Protein AF-A0A2V7M2F8-F1 (afdb_monomer_lite)

Foldseek 3Di:
DDDDDDDLKDADPCLVCVQQDPPDPFLSPDPVVVVVCCVVPPPRRINCRNVQVVVFVVVLQVVCVVVVHDSVVSLLVDAWDQTPSGIWGDDNPDPDIDDDDFDWDDDPNGTDTDD

Sequence (115 aa):
MLEHRETEASLSQHPELFEGAWYTDSDLRDFGFKTRFERKYPGMQFATHMMPYAYDDFNLIVQAFERGQNPAVYLRNLTRYEGTAGPITRAPGSGNFQSAPAVWTIRNGKPALYN

Radius of gyration: 16.2 Å; chains: 1; bounding box: 36×35×41 Å

pLDDT: mean 76.07, std 15.16, range [28.47, 97.25]

Structure (mmCIF, N/CA/C/O backbone):
data_AF-A0A2V7M2F8-F1
#
_entry.id   AF-A0A2V7M2F8-F1
#
loop_
_atom_site.group_PDB
_atom_site.id
_atom_site.type_symbol
_atom_site.label_atom_id
_atom_site.label_alt_id
_atom_site.label_comp_id
_atom_site.label_asym_id
_atom_site.label_entity_id
_atom_site.label_seq_id
_atom_site.pdbx_PDB_ins_code
_atom_site.Cartn_x
_atom_site.Cartn_y
_atom_site.Cartn_z
_atom_site.occupancy
_atom_site.B_iso_or_equiv
_atom_site.auth_seq_id
_atom_site.auth_comp_id
_atom_site.auth_asym_id
_atom_site.auth_atom_id
_atom_site.pdbx_PDB_model_num
ATOM 1 N N . MET A 1 1 ? -2.915 19.527 -24.548 1.00 30.92 1 MET A N 1
ATOM 2 C CA . MET A 1 1 ? -3.558 19.480 -23.222 1.00 30.92 1 MET A CA 1
ATOM 3 C C . MET A 1 1 ? -4.072 18.058 -23.066 1.00 30.92 1 MET A C 1
ATOM 5 O O . MET A 1 1 ? -5.010 17.700 -23.761 1.00 30.92 1 MET A O 1
ATOM 9 N N . LEU A 1 2 ? -3.353 17.209 -22.332 1.00 29.86 2 LEU A N 1
ATOM 10 C CA . LEU A 1 2 ? -3.798 15.844 -22.041 1.00 29.86 2 LEU A CA 1
ATOM 11 C C . LEU A 1 2 ? -4.532 15.914 -20.703 1.00 29.86 2 LEU A C 1
ATOM 13 O O . LEU A 1 2 ? -3.902 16.086 -19.666 1.00 29.86 2 LEU A O 1
ATOM 17 N N . GLU A 1 3 ? -5.862 15.877 -20.747 1.00 28.47 3 GLU A N 1
ATOM 18 C CA . GLU A 1 3 ? -6.663 15.544 -19.571 1.00 28.47 3 GLU A CA 1
ATOM 19 C C . GLU A 1 3 ? -6.399 14.072 -19.253 1.00 28.47 3 GLU A C 1
ATOM 21 O O . GLU A 1 3 ? -6.657 13.193 -20.083 1.00 28.47 3 GLU A O 1
ATOM 26 N N . HIS A 1 4 ? -5.857 13.789 -18.073 1.00 46.47 4 HIS A N 1
ATOM 27 C CA . HIS A 1 4 ? -5.708 12.421 -17.603 1.00 46.47 4 HIS A CA 1
ATOM 28 C C . HIS A 1 4 ? -6.665 12.161 -16.452 1.00 46.47 4 HIS A C 1
ATOM 30 O O . HIS A 1 4 ? -6.691 12.871 -15.453 1.00 46.47 4 HIS A O 1
ATOM 36 N N . ARG A 1 5 ? -7.507 11.148 -16.670 1.00 40.84 5 ARG A N 1
ATOM 37 C CA . ARG A 1 5 ? -8.389 10.574 -15.667 1.00 40.84 5 ARG A CA 1
ATOM 38 C C . ARG A 1 5 ? -7.599 9.471 -14.983 1.00 40.84 5 ARG A C 1
ATOM 40 O O . ARG A 1 5 ? -7.242 8.491 -15.630 1.00 40.84 5 ARG A O 1
ATOM 47 N N . GLU A 1 6 ? -7.300 9.660 -13.709 1.00 47.41 6 GLU A N 1
ATOM 48 C CA . GLU A 1 6 ? -6.720 8.618 -12.870 1.00 47.41 6 GLU A CA 1
ATOM 49 C C . GLU A 1 6 ? -7.768 7.517 -12.671 1.00 47.41 6 GLU A C 1
ATOM 51 O O . GLU A 1 6 ? -8.903 7.784 -12.275 1.00 47.41 6 GLU A O 1
ATOM 56 N N . THR A 1 7 ? -7.415 6.275 -12.998 1.00 46.22 7 THR A N 1
ATOM 57 C CA . THR A 1 7 ? -8.249 5.109 -12.694 1.00 46.22 7 THR A CA 1
ATOM 58 C C . THR A 1 7 ? -7.398 4.082 -11.967 1.00 46.22 7 THR A C 1
ATOM 60 O O . THR A 1 7 ? -6.432 3.570 -12.532 1.00 46.22 7 THR A O 1
ATOM 63 N N . GLU A 1 8 ? -7.783 3.780 -10.728 1.00 53.94 8 GLU A N 1
ATOM 64 C CA . GLU A 1 8 ? -7.071 2.913 -9.774 1.00 53.94 8 GLU A CA 1
ATOM 65 C C . GLU A 1 8 ? -6.834 1.481 -10.292 1.00 53.94 8 GLU A C 1
ATOM 67 O O . GLU A 1 8 ? -5.900 0.808 -9.862 1.00 53.94 8 GLU A O 1
ATOM 72 N N . ALA A 1 9 ? -7.634 1.029 -11.264 1.00 59.62 9 ALA A N 1
ATOM 73 C CA . ALA A 1 9 ? -7.434 -0.218 -11.995 1.00 59.62 9 ALA A CA 1
ATOM 74 C C . ALA A 1 9 ? -7.304 0.073 -13.497 1.00 59.62 9 ALA A C 1
ATOM 76 O O . ALA A 1 9 ? -8.307 0.237 -14.194 1.00 59.62 9 ALA A O 1
ATOM 77 N N . SER A 1 10 ? -6.068 0.139 -13.998 1.00 63.19 10 SER A N 1
ATOM 78 C CA . SER A 1 10 ? -5.787 0.362 -15.419 1.00 63.19 10 SER A CA 1
ATOM 79 C C . SER A 1 10 ? -5.190 -0.880 -16.086 1.00 63.19 10 SER A C 1
ATOM 81 O O . SER A 1 10 ? -4.305 -1.556 -15.554 1.00 63.19 10 SER A O 1
ATOM 83 N N . LEU A 1 11 ? -5.707 -1.180 -17.277 1.00 66.25 11 LEU A N 1
ATOM 84 C CA . LEU A 1 11 ? -5.193 -2.201 -18.183 1.00 66.25 11 LEU A CA 1
ATOM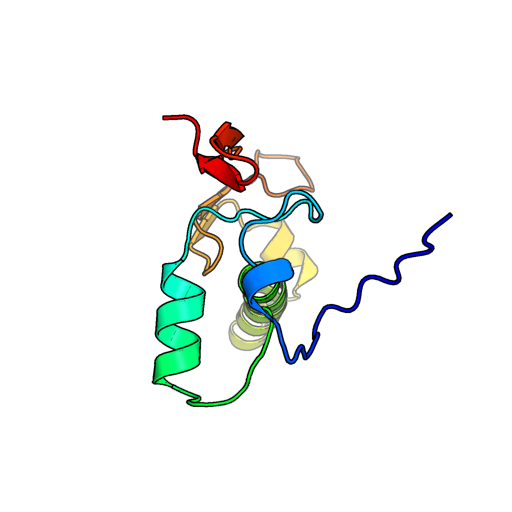 85 C C . LEU A 1 11 ? -4.437 -1.505 -19.312 1.00 66.25 11 LEU A C 1
ATOM 87 O O . LEU A 1 11 ? -4.921 -0.513 -19.859 1.00 66.25 11 LEU A O 1
ATOM 91 N N . SER A 1 12 ? -3.277 -2.034 -19.689 1.00 66.56 12 SER A N 1
ATOM 92 C CA . SER A 1 12 ? -2.491 -1.496 -20.798 1.00 66.56 12 SER A CA 1
ATOM 93 C C . SER A 1 12 ? -1.848 -2.624 -21.591 1.00 66.56 12 SER A C 1
ATOM 95 O O . SER A 1 12 ? -1.350 -3.583 -21.016 1.00 66.56 12 SER A O 1
ATOM 97 N N . GLN A 1 13 ? -1.793 -2.486 -22.918 1.00 73.75 13 GLN A N 1
ATOM 98 C CA . GLN A 1 13 ? -0.949 -3.353 -23.755 1.00 73.75 13 GLN A CA 1
ATOM 99 C C . GLN A 1 13 ? 0.549 -3.069 -23.551 1.00 73.75 13 GLN A C 1
ATOM 101 O O . GLN A 1 13 ? 1.383 -3.912 -23.865 1.00 73.75 13 GLN A O 1
ATOM 106 N N . HIS A 1 14 ? 0.859 -1.894 -22.998 1.00 74.12 14 HIS A N 1
ATOM 107 C CA . HIS A 1 14 ? 2.193 -1.396 -22.690 1.00 74.12 14 HIS A CA 1
ATOM 108 C C . HIS A 1 14 ? 2.273 -0.968 -21.214 1.00 74.12 14 HIS A C 1
ATOM 110 O O . HIS A 1 14 ? 2.363 0.232 -20.923 1.00 74.12 14 HIS A O 1
ATOM 116 N N . PRO A 1 15 ? 2.129 -1.893 -20.244 1.00 70.75 15 PRO A N 1
ATOM 117 C CA . PRO A 1 15 ? 2.174 -1.544 -18.823 1.00 70.75 15 PRO A CA 1
ATOM 118 C C . PRO A 1 15 ? 3.521 -0.912 -18.434 1.00 70.75 15 PRO A C 1
ATOM 120 O O . PRO A 1 15 ? 3.567 -0.049 -17.564 1.00 70.75 15 PRO A O 1
ATOM 123 N N . GLU A 1 16 ? 4.610 -1.244 -19.130 1.00 71.56 16 GLU A N 1
ATOM 124 C CA . GLU A 1 16 ? 5.950 -0.678 -18.940 1.00 71.56 16 GLU A CA 1
ATOM 125 C C . GLU A 1 16 ? 6.053 0.840 -19.139 1.00 71.56 16 GLU A C 1
ATOM 127 O O . GLU A 1 16 ? 7.035 1.432 -18.703 1.00 71.56 16 GLU A O 1
ATOM 132 N N . LEU A 1 17 ? 5.079 1.473 -19.802 1.00 68.81 17 LEU A N 1
ATOM 133 C CA . LEU A 1 17 ? 5.035 2.932 -19.952 1.00 68.81 17 LEU A CA 1
ATOM 134 C C . LEU A 1 17 ? 4.520 3.640 -18.696 1.00 68.81 17 LEU A C 1
ATOM 136 O O . LEU A 1 17 ? 4.806 4.818 -18.497 1.00 68.81 17 LEU A O 1
ATOM 140 N N . PHE A 1 18 ? 3.751 2.928 -17.876 1.00 65.81 18 PHE A N 1
ATOM 141 C CA . PHE A 1 18 ? 3.171 3.428 -16.631 1.00 65.81 18 PHE A CA 1
ATOM 142 C C . PHE A 1 18 ? 4.015 2.999 -15.429 1.00 65.81 18 PHE A C 1
ATOM 144 O O . PHE A 1 18 ? 4.179 3.748 -14.470 1.00 65.81 18 PHE A O 1
ATOM 151 N N . GLU A 1 19 ? 4.612 1.810 -15.507 1.00 66.25 19 GLU A N 1
ATOM 152 C CA . GLU A 1 19 ? 5.543 1.315 -14.502 1.00 66.25 19 GLU A CA 1
ATOM 153 C C . GLU A 1 19 ? 6.870 2.076 -14.564 1.00 66.25 19 GLU A C 1
ATOM 155 O O . GLU A 1 19 ? 7.617 1.982 -15.538 1.00 66.25 19 GLU A O 1
ATOM 160 N N . GLY A 1 20 ? 7.203 2.804 -13.496 1.00 57.72 20 GLY A N 1
ATOM 161 C CA . GLY A 1 20 ? 8.457 3.545 -13.449 1.00 57.72 20 GLY A CA 1
ATOM 162 C C .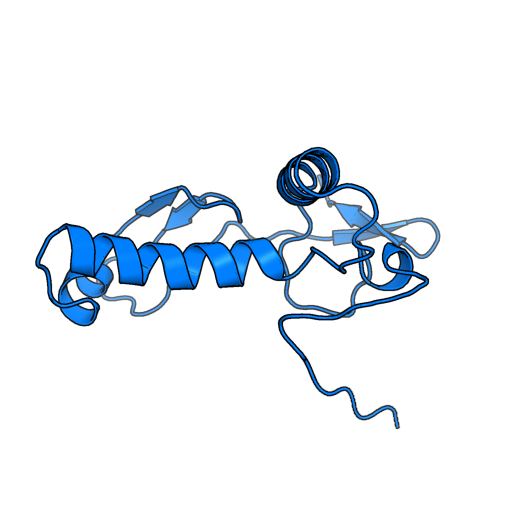 GLY A 1 20 ? 8.467 4.750 -14.387 1.00 57.72 20 GLY A C 1
ATOM 163 O O . GLY A 1 20 ? 9.499 5.037 -14.979 1.00 57.72 20 GLY A O 1
ATOM 164 N N . ALA A 1 21 ? 7.347 5.452 -14.555 1.00 55.53 21 ALA A N 1
ATOM 165 C CA . ALA A 1 21 ? 7.309 6.762 -15.198 1.00 55.53 21 ALA A CA 1
ATOM 166 C C . ALA A 1 21 ? 6.854 7.831 -14.191 1.00 55.53 21 ALA A C 1
ATOM 168 O O . ALA A 1 21 ? 6.125 7.537 -13.251 1.00 55.53 21 ALA A O 1
ATOM 169 N N . TRP A 1 22 ? 7.282 9.081 -14.386 1.00 52.78 22 TRP A N 1
ATOM 170 C CA . TRP A 1 22 ? 7.063 10.221 -13.470 1.00 52.78 22 TRP A CA 1
ATOM 171 C C . TRP A 1 22 ? 5.596 10.664 -13.315 1.00 52.78 22 TRP A C 1
ATOM 173 O O . TRP A 1 22 ? 5.326 11.689 -12.701 1.00 52.78 22 TRP A O 1
ATOM 183 N N . TYR A 1 23 ? 4.653 9.939 -13.911 1.00 51.50 23 TYR A N 1
ATOM 184 C CA . TYR A 1 23 ? 3.273 10.382 -14.089 1.00 51.50 23 TYR A CA 1
ATOM 185 C C . TYR A 1 23 ? 2.378 10.162 -12.864 1.00 51.50 23 TYR A C 1
ATOM 187 O O . TYR A 1 23 ? 1.200 10.493 -12.938 1.00 51.50 23 TYR A O 1
ATOM 195 N N . THR A 1 24 ? 2.902 9.623 -11.758 1.00 53.34 24 THR A N 1
ATOM 196 C CA . THR A 1 24 ? 2.100 9.311 -10.564 1.00 53.34 24 THR A CA 1
ATOM 197 C C . THR A 1 24 ? 2.857 9.630 -9.281 1.00 53.34 24 THR A C 1
ATOM 199 O O . THR A 1 24 ? 4.043 9.306 -9.192 1.00 53.34 24 THR A O 1
ATOM 202 N N . ASP A 1 25 ? 2.158 10.143 -8.269 1.00 55.03 25 ASP A N 1
ATOM 203 C CA . ASP A 1 25 ? 2.649 10.351 -6.893 1.00 55.03 25 ASP A CA 1
ATOM 204 C C . ASP A 1 25 ? 2.824 9.027 -6.104 1.00 55.03 25 ASP A C 1
ATOM 206 O O . ASP A 1 25 ? 2.612 8.964 -4.893 1.00 55.03 25 ASP A O 1
ATOM 210 N N . SER A 1 26 ? 3.196 7.940 -6.787 1.00 58.84 26 SER A N 1
ATOM 211 C CA . SER A 1 26 ? 3.313 6.598 -6.214 1.00 58.84 26 SER A CA 1
ATOM 212 C C . SER A 1 26 ? 4.750 6.242 -5.835 1.00 58.84 26 SER A C 1
ATOM 214 O O . SER A 1 26 ? 5.720 6.627 -6.492 1.00 58.84 26 SER A O 1
ATOM 216 N N . ASP A 1 27 ? 4.901 5.485 -4.752 1.00 56.38 27 ASP A N 1
ATOM 217 C CA . ASP A 1 27 ? 6.163 4.911 -4.306 1.00 56.38 27 ASP A CA 1
ATOM 218 C C . ASP A 1 27 ? 6.512 3.717 -5.193 1.00 56.38 27 ASP A C 1
ATOM 220 O O . ASP A 1 27 ? 6.104 2.576 -4.984 1.00 56.38 27 ASP A O 1
ATOM 224 N N . LEU A 1 28 ? 7.312 4.013 -6.212 1.00 57.25 28 LEU A N 1
ATOM 225 C CA . LEU A 1 28 ? 7.848 3.044 -7.157 1.00 57.25 28 LEU A CA 1
ATOM 226 C C . LEU A 1 28 ? 9.004 2.201 -6.561 1.00 57.25 28 LEU A C 1
ATOM 228 O O . LEU A 1 28 ? 9.688 1.504 -7.313 1.00 57.25 28 LEU A O 1
ATOM 232 N N . ARG A 1 29 ? 9.289 2.266 -5.243 1.00 58.66 29 ARG A N 1
ATOM 233 C CA . ARG A 1 29 ? 10.412 1.527 -4.620 1.00 58.66 29 ARG A CA 1
ATOM 234 C C . ARG A 1 29 ? 10.203 0.017 -4.564 1.00 58.66 29 ARG A C 1
ATOM 236 O O . ARG A 1 29 ? 11.195 -0.702 -4.692 1.00 58.66 29 ARG A O 1
ATOM 243 N N . ASP A 1 30 ? 8.979 -0.482 -4.359 1.00 63.62 30 ASP A N 1
ATOM 244 C CA . ASP A 1 30 ? 8.742 -1.928 -4.190 1.00 63.62 30 ASP A CA 1
ATOM 245 C C . ASP A 1 30 ? 8.261 -2.623 -5.475 1.00 63.62 30 ASP A C 1
ATOM 247 O O . ASP A 1 30 ? 7.081 -2.924 -5.666 1.00 63.62 30 ASP A O 1
ATOM 251 N N . PHE A 1 31 ? 9.215 -3.010 -6.328 1.00 65.81 31 PHE A N 1
ATOM 252 C CA . PHE A 1 31 ? 8.964 -3.938 -7.445 1.00 65.81 31 PHE A CA 1
ATOM 253 C C . PHE A 1 31 ? 8.503 -5.339 -6.990 1.00 65.81 31 PHE A C 1
ATOM 255 O O . PHE A 1 31 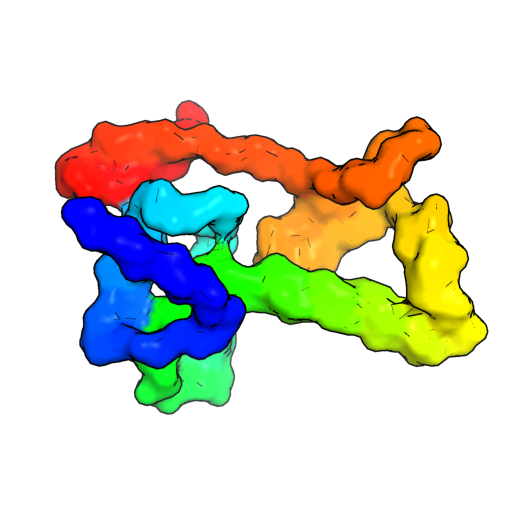? 8.072 -6.168 -7.805 1.00 65.81 31 PHE A O 1
ATOM 262 N N . GLY A 1 32 ? 8.595 -5.644 -5.693 1.00 76.50 32 GLY A N 1
ATOM 263 C CA . GLY A 1 32 ? 8.175 -6.905 -5.109 1.00 76.50 32 GLY A CA 1
ATOM 264 C C . GLY A 1 32 ? 6.680 -7.156 -5.265 1.00 76.50 32 GLY A C 1
ATOM 265 O O . GLY A 1 32 ? 6.303 -8.299 -5.535 1.00 76.50 32 GLY A O 1
ATOM 266 N N . PHE A 1 33 ? 5.824 -6.132 -5.158 1.00 80.31 33 PHE A N 1
ATOM 267 C CA . PHE A 1 33 ? 4.386 -6.316 -5.376 1.00 80.31 33 PHE A CA 1
ATOM 268 C C . PHE A 1 33 ? 4.089 -6.808 -6.789 1.00 80.31 33 PHE A C 1
ATOM 270 O O . PHE A 1 33 ? 3.469 -7.863 -6.937 1.00 80.31 33 PHE A O 1
ATOM 277 N N . LYS A 1 34 ? 4.593 -6.102 -7.809 1.00 82.00 34 LYS A N 1
ATOM 278 C CA . LYS A 1 34 ? 4.426 -6.478 -9.218 1.00 82.00 34 LYS A CA 1
ATOM 279 C C . LYS A 1 34 ? 4.860 -7.921 -9.458 1.00 82.00 34 LYS A C 1
ATOM 281 O O . LYS A 1 34 ? 4.092 -8.728 -9.971 1.00 82.00 34 LYS A O 1
ATOM 286 N N . THR A 1 35 ? 6.048 -8.275 -8.969 1.00 85.31 35 THR A N 1
ATOM 287 C CA . THR A 1 35 ? 6.601 -9.631 -9.103 1.00 85.31 35 THR A CA 1
ATOM 288 C C . THR A 1 35 ? 5.686 -10.689 -8.473 1.00 85.31 35 THR A C 1
ATOM 290 O O . THR A 1 35 ? 5.431 -11.742 -9.062 1.00 85.31 35 THR A O 1
ATOM 293 N N . ARG A 1 36 ? 5.162 -10.435 -7.264 1.00 87.62 36 ARG A N 1
ATOM 294 C CA . ARG A 1 36 ? 4.225 -11.352 -6.590 1.00 87.62 36 ARG A CA 1
ATOM 295 C C . ARG A 1 36 ? 2.891 -11.444 -7.335 1.00 87.62 36 ARG A C 1
ATOM 297 O O . ARG A 1 36 ? 2.349 -12.546 -7.433 1.00 87.62 36 ARG A O 1
ATOM 304 N N . PHE A 1 37 ? 2.386 -10.319 -7.842 1.00 87.06 37 PHE A N 1
ATOM 305 C CA . PHE A 1 37 ? 1.132 -10.221 -8.583 1.00 87.06 37 PHE A CA 1
ATOM 306 C C . PHE A 1 37 ? 1.198 -11.006 -9.895 1.00 87.06 37 PHE A C 1
ATOM 308 O O . PHE A 1 37 ? 0.389 -11.906 -10.096 1.00 87.06 37 PHE A O 1
ATOM 315 N N . GLU A 1 38 ? 2.204 -10.752 -10.733 1.00 88.25 38 GLU A N 1
ATOM 316 C CA . GLU A 1 38 ? 2.380 -11.422 -12.029 1.00 88.25 38 GLU A CA 1
ATOM 317 C C . GLU A 1 38 ? 2.612 -12.928 -11.874 1.00 88.25 38 GLU A C 1
ATOM 319 O O . GLU A 1 38 ? 2.119 -13.722 -12.673 1.00 88.25 38 GLU A O 1
ATOM 324 N N . ARG A 1 39 ? 3.303 -13.349 -10.807 1.00 90.06 39 ARG A N 1
ATOM 325 C CA . ARG A 1 39 ? 3.465 -14.774 -10.491 1.00 90.06 39 ARG A CA 1
ATOM 326 C C . ARG A 1 39 ? 2.141 -15.441 -10.115 1.00 90.06 39 ARG A C 1
ATOM 328 O O . ARG A 1 39 ? 1.932 -16.601 -10.453 1.00 90.06 39 ARG A O 1
ATOM 335 N N . LYS A 1 40 ? 1.280 -14.748 -9.365 1.00 91.69 40 LYS A N 1
ATOM 336 C CA . LYS A 1 40 ? -0.011 -15.292 -8.917 1.00 91.69 40 LYS A CA 1
ATOM 337 C C . LYS A 1 40 ? -1.066 -15.247 -10.026 1.00 91.69 40 LYS A C 1
ATOM 339 O O . LYS A 1 40 ? -1.893 -16.151 -10.102 1.00 91.69 40 LYS A O 1
ATOM 344 N N . TYR A 1 41 ? -1.021 -14.221 -10.871 1.00 90.19 41 TYR A N 1
ATOM 345 C CA . TYR A 1 41 ? -1.985 -13.960 -11.936 1.00 90.19 41 TYR A CA 1
ATOM 346 C C . TYR A 1 41 ? -1.256 -13.704 -13.268 1.00 90.19 41 TYR A C 1
ATOM 348 O O . TYR A 1 41 ? -1.138 -12.557 -13.715 1.00 90.19 41 TYR A O 1
ATOM 356 N N . PRO A 1 42 ? -0.725 -14.761 -13.905 1.00 91.31 42 PRO A N 1
ATOM 357 C CA . PRO A 1 42 ? 0.074 -14.617 -15.115 1.00 91.31 42 PRO A CA 1
ATOM 358 C C . PRO A 1 42 ? -0.754 -14.063 -16.282 1.00 91.31 42 PRO A C 1
ATOM 360 O O . PRO A 1 42 ? -1.889 -14.477 -16.508 1.00 91.31 42 PRO A O 1
ATOM 363 N N . GLY A 1 43 ? -0.160 -13.145 -17.052 1.00 88.56 43 GLY A N 1
ATOM 364 C CA . GLY A 1 43 ? -0.736 -12.628 -18.301 1.00 88.56 43 GLY A CA 1
ATOM 365 C C . GLY A 1 43 ? -1.757 -11.497 -18.150 1.00 88.56 43 GLY A C 1
ATOM 366 O O . GLY A 1 43 ? -2.392 -11.138 -19.135 1.00 88.56 43 GLY A O 1
ATOM 367 N N . MET A 1 44 ? -1.922 -10.920 -16.956 1.00 84.19 44 MET A N 1
ATOM 368 C CA . MET A 1 44 ? -3.003 -9.959 -16.704 1.00 84.19 44 MET A CA 1
ATOM 369 C C . MET A 1 44 ? -2.757 -8.511 -17.148 1.00 84.19 44 MET A C 1
ATOM 371 O O . MET A 1 44 ? -3.706 -7.739 -17.168 1.00 84.19 44 MET A O 1
ATOM 375 N N . GLN A 1 45 ? -1.534 -8.145 -17.552 1.00 83.44 45 GLN A N 1
ATOM 376 C CA . GLN A 1 45 ? -1.221 -6.848 -18.190 1.00 83.44 45 GLN A CA 1
ATOM 377 C C . GLN A 1 45 ? -1.682 -5.592 -17.408 1.00 83.44 45 GLN A C 1
ATOM 379 O O . GLN A 1 45 ? -1.917 -4.531 -17.989 1.00 83.44 45 GLN A O 1
ATOM 384 N N . PHE A 1 46 ? -1.810 -5.690 -16.082 1.00 82.12 46 PHE A N 1
ATOM 385 C CA . PHE A 1 46 ? -2.133 -4.539 -15.239 1.00 82.12 46 PHE A CA 1
ATOM 386 C C . PHE A 1 46 ? -0.922 -3.620 -15.081 1.00 82.12 46 PHE A C 1
ATOM 388 O O . PHE A 1 46 ? 0.212 -4.091 -14.960 1.00 82.12 46 PHE A O 1
ATOM 395 N N . ALA A 1 47 ? -1.181 -2.314 -15.007 1.00 78.19 47 ALA A N 1
ATOM 396 C CA . ALA A 1 47 ? -0.241 -1.392 -14.385 1.00 78.19 47 ALA A CA 1
ATOM 397 C C . ALA A 1 47 ? -0.398 -1.504 -12.856 1.00 78.19 47 ALA A C 1
ATOM 399 O O . ALA A 1 47 ? -1.487 -1.333 -12.313 1.00 78.19 47 ALA A O 1
ATOM 400 N N . THR A 1 48 ? 0.685 -1.850 -12.169 1.00 78.31 48 THR A N 1
ATOM 401 C CA . THR A 1 48 ? 0.717 -2.223 -10.753 1.00 78.31 48 THR A CA 1
ATOM 402 C C . THR A 1 48 ? 1.187 -1.121 -9.809 1.00 78.31 48 THR A C 1
ATOM 404 O O . THR A 1 48 ? 1.034 -1.281 -8.605 1.00 78.31 48 THR A O 1
ATOM 407 N N . HIS A 1 49 ? 1.735 -0.017 -10.310 1.00 73.75 49 HIS A N 1
ATOM 408 C CA . HIS A 1 49 ? 2.354 1.039 -9.494 1.00 73.75 49 HIS A CA 1
ATOM 409 C C . HIS A 1 49 ? 1.446 1.659 -8.404 1.00 73.75 49 HIS A C 1
ATOM 411 O O . HIS A 1 49 ? 1.938 1.951 -7.319 1.00 73.75 49 HIS A O 1
ATOM 417 N N . MET A 1 50 ? 0.127 1.795 -8.622 1.00 76.81 50 MET A N 1
ATOM 418 C CA . MET A 1 50 ? -0.817 2.286 -7.588 1.00 76.81 50 MET A CA 1
ATOM 419 C C . MET A 1 50 ? -1.421 1.180 -6.712 1.00 76.81 50 MET A C 1
ATOM 421 O O . MET A 1 50 ? -1.968 1.449 -5.643 1.00 76.81 50 MET A O 1
ATOM 425 N N . MET A 1 51 ? -1.355 -0.076 -7.158 1.00 82.62 51 MET A N 1
ATOM 426 C CA . MET A 1 51 ? -2.090 -1.178 -6.533 1.00 82.62 51 MET A CA 1
ATOM 427 C C . MET A 1 51 ? -1.690 -1.459 -5.073 1.00 82.62 51 MET A C 1
ATOM 429 O O . MET A 1 51 ? -2.593 -1.774 -4.297 1.00 82.62 51 MET A O 1
ATOM 433 N N . PRO A 1 52 ? -0.411 -1.344 -4.652 1.00 82.31 52 PRO A N 1
ATOM 434 C CA . PRO A 1 52 ? -0.035 -1.491 -3.247 1.00 82.31 52 PRO A CA 1
ATOM 435 C C . PRO A 1 52 ? -0.799 -0.555 -2.306 1.00 82.31 52 PRO A C 1
ATOM 437 O O . PRO A 1 52 ? -1.244 -1.004 -1.254 1.00 82.31 52 PRO A O 1
ATOM 440 N N . TYR A 1 53 ? -1.004 0.704 -2.705 1.00 79.56 53 TYR A N 1
ATOM 441 C CA . TYR A 1 53 ? -1.733 1.697 -1.910 1.00 79.56 53 TYR A CA 1
ATOM 442 C C . TYR A 1 53 ? -3.197 1.322 -1.737 1.00 79.56 53 TYR A C 1
ATOM 444 O O . TYR A 1 53 ? -3.672 1.195 -0.614 1.00 79.56 53 TYR A O 1
ATOM 452 N N . ALA A 1 54 ? -3.884 1.051 -2.848 1.00 83.19 54 ALA A N 1
ATOM 453 C CA . ALA A 1 54 ? -5.288 0.654 -2.817 1.00 83.19 54 ALA A CA 1
ATOM 454 C C . ALA A 1 54 ? -5.495 -0.646 -2.020 1.00 83.19 54 ALA A C 1
ATOM 456 O O . ALA A 1 54 ? -6.462 -0.781 -1.267 1.00 83.19 54 ALA A O 1
ATOM 457 N N . TYR A 1 55 ? -4.569 -1.603 -2.159 1.00 86.12 55 TYR A N 1
ATOM 458 C CA . TYR A 1 55 ? -4.596 -2.844 -1.391 1.00 86.12 55 TYR A CA 1
ATOM 459 C C . TYR A 1 55 ? -4.475 -2.571 0.110 1.00 86.12 55 TYR A C 1
ATOM 461 O O . TYR A 1 55 ? -5.246 -3.116 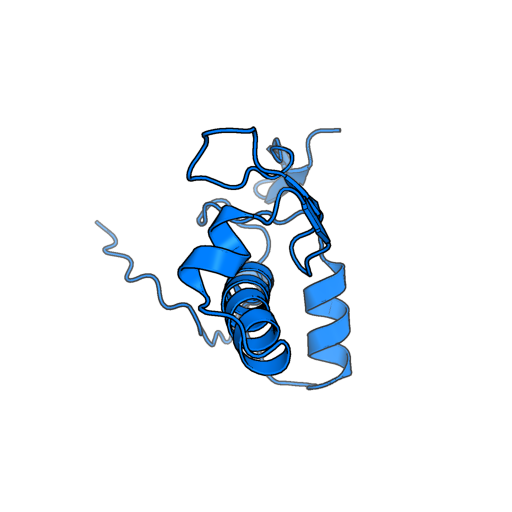0.898 1.00 86.12 55 TYR A O 1
ATOM 469 N N . ASP A 1 56 ? -3.530 -1.724 0.507 1.00 87.56 56 ASP A N 1
ATOM 470 C CA . ASP A 1 56 ? -3.280 -1.392 1.904 1.00 87.56 56 ASP A CA 1
ATOM 471 C C . ASP A 1 56 ? -4.417 -0.586 2.541 1.00 87.56 56 ASP A C 1
ATOM 473 O O . ASP A 1 56 ? -4.846 -0.925 3.646 1.00 87.56 56 ASP A O 1
ATOM 477 N N . ASP A 1 57 ? -4.964 0.407 1.835 1.00 88.25 57 ASP A N 1
ATOM 478 C CA . ASP A 1 57 ? -6.103 1.205 2.298 1.00 88.25 57 ASP A CA 1
ATOM 479 C C . ASP A 1 57 ? -7.323 0.322 2.575 1.00 88.25 57 ASP A C 1
ATOM 481 O O . ASP A 1 57 ? -7.946 0.401 3.641 1.00 88.25 57 ASP A O 1
ATOM 485 N N . PHE A 1 58 ? -7.639 -0.583 1.645 1.00 91.44 58 PHE A N 1
ATOM 486 C CA . PHE A 1 58 ? -8.748 -1.510 1.828 1.00 91.44 58 PHE A CA 1
ATOM 487 C C . PHE A 1 58 ? -8.468 -2.508 2.957 1.00 91.44 58 PHE A C 1
ATOM 489 O O . PHE A 1 58 ? -9.328 -2.746 3.809 1.00 91.44 58 PHE A O 1
ATOM 496 N N . ASN A 1 59 ? -7.255 -3.059 3.010 1.00 93.12 59 ASN A N 1
ATOM 497 C CA . ASN A 1 59 ? -6.864 -4.033 4.024 1.00 93.12 59 ASN A CA 1
ATOM 498 C C . ASN A 1 59 ? -6.915 -3.444 5.444 1.00 93.12 59 ASN A C 1
ATOM 500 O O . ASN A 1 59 ? -7.338 -4.125 6.376 1.00 93.12 59 ASN A O 1
ATOM 504 N N . LEU A 1 60 ? -6.554 -2.173 5.624 1.00 91.88 60 LEU A N 1
ATOM 505 C CA . LEU A 1 60 ? -6.681 -1.470 6.902 1.00 91.88 60 LEU A CA 1
ATOM 506 C C . LEU A 1 60 ? -8.136 -1.386 7.386 1.00 91.88 60 LEU A C 1
ATOM 508 O O . LEU A 1 60 ? -8.415 -1.586 8.571 1.00 91.88 60 LEU A O 1
ATOM 512 N N . ILE A 1 61 ? -9.070 -1.115 6.474 1.00 93.94 61 ILE A N 1
ATOM 513 C CA . ILE A 1 61 ? -10.503 -1.067 6.784 1.00 93.94 61 ILE A CA 1
ATOM 514 C C . ILE A 1 61 ? -11.024 -2.471 7.118 1.00 93.94 61 ILE A C 1
ATOM 516 O O . ILE A 1 61 ? -11.732 -2.641 8.114 1.00 93.94 61 ILE A O 1
ATOM 520 N N . VAL A 1 62 ? -10.643 -3.484 6.333 1.00 95.81 62 VAL A N 1
ATOM 521 C CA . VAL A 1 62 ? -11.011 -4.888 6.576 1.00 95.81 62 VAL A CA 1
ATOM 522 C C . VAL A 1 62 ? -10.514 -5.352 7.943 1.00 95.81 62 VAL A C 1
ATOM 524 O O . VAL A 1 62 ? -11.306 -5.870 8.727 1.00 95.81 62 VAL A O 1
ATOM 527 N N . GLN A 1 63 ? -9.253 -5.084 8.289 1.00 95.12 63 GLN A N 1
ATOM 528 C CA . GLN A 1 63 ? -8.694 -5.446 9.593 1.00 95.12 63 GLN A CA 1
ATOM 529 C C . GLN A 1 63 ? -9.466 -4.824 10.760 1.00 95.12 63 GLN A C 1
ATOM 531 O O . GLN A 1 63 ? -9.608 -5.460 11.805 1.00 95.12 63 GLN A O 1
ATOM 536 N N . ALA A 1 64 ? -9.972 -3.596 10.612 1.00 95.38 64 ALA A N 1
ATOM 537 C CA . ALA A 1 64 ? -10.811 -2.990 11.639 1.00 95.38 64 ALA A CA 1
ATOM 538 C C . ALA A 1 64 ? -12.110 -3.782 11.840 1.00 95.38 64 ALA A C 1
ATOM 540 O O . ALA A 1 64 ? -12.465 -4.104 12.976 1.00 95.38 64 ALA A O 1
ATOM 541 N N . PHE A 1 65 ? -12.783 -4.142 10.743 1.00 96.75 65 PHE A N 1
ATOM 542 C CA . PHE A 1 65 ? -14.006 -4.941 10.793 1.00 96.75 65 PHE A CA 1
ATOM 543 C C . PHE A 1 65 ? -13.766 -6.344 11.358 1.00 96.75 65 PHE A C 1
ATOM 545 O O . PHE A 1 65 ? -14.521 -6.778 12.226 1.00 96.75 65 PHE A O 1
ATOM 552 N N . GLU A 1 66 ? -12.698 -7.026 10.945 1.00 96.94 66 GLU A N 1
ATOM 553 C CA . GLU A 1 66 ? -12.330 -8.356 11.455 1.00 96.94 66 GLU A CA 1
ATOM 554 C C . GLU A 1 66 ? -12.018 -8.347 12.958 1.00 96.94 66 GLU A C 1
ATOM 556 O O . GLU A 1 66 ? -12.238 -9.336 13.655 1.00 96.94 66 GLU A O 1
ATOM 561 N N . ARG A 1 67 ? -11.556 -7.209 13.487 1.00 95.44 67 ARG A N 1
ATOM 562 C CA . ARG A 1 67 ? -11.334 -6.991 14.926 1.00 95.44 67 ARG A CA 1
ATOM 563 C C . ARG A 1 67 ? -12.596 -6.543 15.672 1.00 95.44 67 ARG A C 1
ATOM 565 O O . ARG A 1 67 ? -12.518 -6.275 16.870 1.00 95.44 67 ARG A O 1
ATOM 572 N N . GLY A 1 68 ? -13.736 -6.413 14.991 1.00 97.25 68 GLY A N 1
ATOM 573 C CA . GLY A 1 68 ? -14.981 -5.896 15.564 1.00 97.25 68 GLY A CA 1
ATOM 574 C C . GLY A 1 68 ? -14.904 -4.420 15.971 1.00 97.25 68 GLY A C 1
ATOM 575 O O . GLY A 1 68 ? -15.653 -3.975 16.839 1.00 97.25 68 GLY A O 1
ATOM 576 N N . GLN A 1 69 ? -13.977 -3.656 15.390 1.00 96.19 69 GLN A N 1
ATOM 577 C CA . GLN A 1 69 ? -13.746 -2.254 15.717 1.00 96.19 69 GLN A CA 1
ATOM 578 C C . GLN A 1 69 ? -14.387 -1.334 14.679 1.00 96.19 69 GLN A C 1
ATOM 580 O O . GLN A 1 69 ? -14.464 -1.642 13.493 1.00 96.19 69 GLN A O 1
ATOM 585 N N . ASN A 1 70 ? -14.803 -0.146 15.119 1.00 93.81 70 ASN A N 1
ATOM 586 C CA . ASN A 1 70 ? -15.157 0.921 14.191 1.00 93.81 70 ASN A CA 1
ATOM 587 C C . ASN A 1 70 ? -13.897 1.335 13.392 1.00 93.81 70 ASN A C 1
ATOM 589 O O . ASN A 1 70 ? -12.904 1.707 14.028 1.00 93.81 70 ASN A O 1
ATOM 593 N N . PRO A 1 71 ? -13.917 1.336 12.042 1.00 89.81 71 PRO A N 1
ATOM 594 C CA . PRO A 1 71 ? -12.736 1.651 11.235 1.00 89.81 71 PRO A CA 1
ATOM 595 C C . PRO A 1 71 ? -12.114 3.013 11.530 1.00 89.81 71 PRO A C 1
ATOM 597 O O . PRO A 1 71 ? -10.894 3.124 11.624 1.00 89.81 71 PRO A O 1
ATOM 600 N N . ALA A 1 72 ? -12.930 4.043 11.769 1.00 89.06 72 ALA A N 1
ATOM 601 C CA . ALA A 1 72 ? -12.413 5.365 12.104 1.00 89.06 72 ALA A CA 1
ATOM 602 C C . ALA A 1 72 ? -11.692 5.368 13.460 1.00 89.06 72 ALA A C 1
ATOM 604 O O . ALA A 1 72 ? -10.676 6.042 13.606 1.00 89.06 72 ALA A O 1
ATOM 605 N N . VAL A 1 73 ? -12.176 4.607 14.449 1.00 89.44 73 VAL A N 1
ATOM 606 C CA . VAL A 1 73 ? -11.507 4.462 15.756 1.00 89.44 73 VAL A CA 1
ATOM 607 C C . VAL A 1 73 ? -10.219 3.650 15.628 1.00 89.44 73 VAL A C 1
ATOM 609 O O . VAL A 1 73 ? -9.194 4.056 16.171 1.00 89.44 73 VAL A O 1
ATOM 612 N N . TYR A 1 74 ? -10.249 2.537 14.891 1.00 90.75 74 TYR A N 1
ATOM 613 C CA . TYR A 1 74 ? -9.066 1.714 14.632 1.00 90.75 74 TYR A CA 1
ATOM 614 C C . TYR A 1 74 ? -7.956 2.533 13.971 1.00 90.75 74 TYR A C 1
ATOM 616 O O . TYR A 1 74 ? -6.861 2.654 14.521 1.00 90.75 74 TYR A O 1
ATOM 624 N N . LEU A 1 75 ? -8.275 3.186 12.849 1.00 87.62 75 LEU A N 1
ATOM 625 C CA . LEU A 1 75 ? -7.334 4.034 12.128 1.00 87.62 75 LEU A CA 1
ATOM 626 C C . LEU A 1 75 ? -6.832 5.171 13.016 1.00 87.62 75 LEU A C 1
ATOM 628 O O . LEU A 1 75 ? -5.633 5.425 13.040 1.00 87.62 75 LEU A O 1
ATOM 632 N N . ARG A 1 76 ? -7.696 5.813 13.819 1.00 85.19 76 ARG A N 1
ATOM 633 C CA . ARG A 1 76 ? -7.305 6.851 14.797 1.00 85.19 76 ARG A CA 1
ATOM 634 C C . ARG A 1 76 ? -6.367 6.376 15.897 1.00 85.19 76 ARG A C 1
ATOM 636 O O . ARG A 1 76 ? -5.710 7.227 16.484 1.00 85.19 76 ARG A O 1
ATOM 643 N N . ASN A 1 77 ? -6.238 5.081 16.151 1.00 87.12 77 ASN A N 1
ATOM 644 C CA . ASN A 1 77 ? -5.313 4.552 17.157 1.00 87.12 77 ASN A CA 1
ATOM 645 C C . ASN A 1 77 ? -4.060 3.912 16.545 1.00 87.12 77 ASN A C 1
ATOM 647 O O . ASN A 1 77 ? -3.083 3.670 17.252 1.00 87.12 77 ASN A O 1
ATOM 651 N N . LEU A 1 78 ? -4.058 3.670 15.235 1.00 88.50 78 LEU A N 1
ATOM 652 C CA . LEU A 1 78 ? -2.939 3.066 14.532 1.00 88.50 78 LEU A CA 1
ATOM 653 C C . LEU A 1 78 ? -1.806 4.084 14.320 1.00 88.50 78 LEU A C 1
ATOM 655 O O . LEU A 1 78 ? -2.003 5.154 13.747 1.00 88.50 78 LEU A O 1
ATOM 659 N N . THR A 1 79 ? -0.607 3.759 14.799 1.00 89.12 79 THR A N 1
ATOM 660 C CA . THR A 1 79 ? 0.589 4.620 14.691 1.00 89.12 79 THR A CA 1
ATOM 661 C C . THR A 1 79 ? 1.599 4.113 13.670 1.00 89.12 79 THR A C 1
ATOM 663 O O . THR A 1 79 ? 2.460 4.872 13.226 1.00 89.12 79 THR A O 1
ATOM 666 N N . ARG A 1 80 ? 1.498 2.839 13.287 1.00 91.06 80 ARG A N 1
ATOM 667 C CA . ARG A 1 80 ? 2.366 2.187 12.314 1.00 91.06 80 ARG A CA 1
ATOM 668 C C . ARG A 1 80 ? 1.605 1.084 11.598 1.00 91.06 80 ARG A C 1
ATOM 670 O O . ARG A 1 80 ? 0.849 0.354 12.236 1.00 91.06 80 ARG A O 1
ATOM 677 N N . TYR A 1 81 ? 1.844 0.953 10.303 1.00 89.31 81 TYR A N 1
ATOM 678 C CA . TYR A 1 81 ? 1.330 -0.135 9.487 1.00 89.31 81 TYR A CA 1
ATOM 679 C C . TYR A 1 81 ? 2.435 -0.632 8.559 1.00 89.31 81 TYR A C 1
ATOM 681 O O . TYR A 1 81 ? 3.132 0.163 7.931 1.00 89.31 81 TYR A O 1
ATOM 689 N N . GLU A 1 82 ? 2.615 -1.948 8.532 1.00 89.44 82 GLU A N 1
ATOM 690 C CA . GLU A 1 82 ? 3.547 -2.634 7.640 1.00 89.44 82 GLU A CA 1
ATOM 691 C C . GLU A 1 82 ? 2.760 -3.109 6.425 1.00 89.44 82 GLU A C 1
ATOM 693 O O . GLU A 1 82 ? 2.132 -4.171 6.454 1.00 89.44 82 GLU A O 1
ATOM 698 N N . GLY A 1 83 ? 2.731 -2.258 5.404 1.00 85.75 83 GLY A N 1
ATOM 699 C CA . GLY A 1 83 ? 1.941 -2.461 4.205 1.00 85.75 83 GLY A CA 1
ATOM 700 C C . GLY A 1 83 ? 2.705 -3.091 3.056 1.00 85.75 83 GLY A C 1
ATOM 701 O O . GLY A 1 83 ? 3.926 -3.248 3.066 1.00 85.75 83 GLY A O 1
ATOM 702 N N . THR A 1 84 ? 1.948 -3.397 2.016 1.00 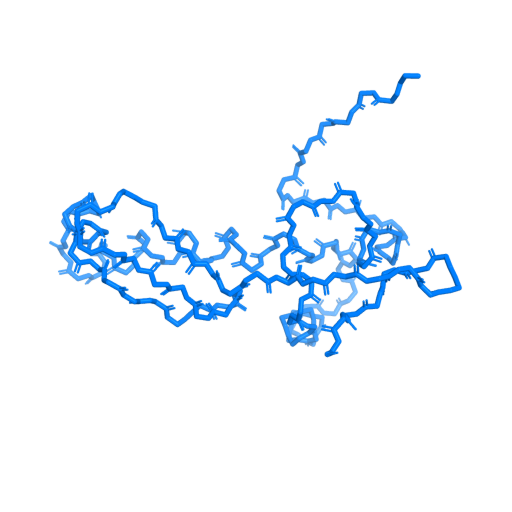84.25 84 THR A N 1
ATOM 703 C CA . THR A 1 84 ? 2.447 -3.779 0.701 1.00 84.25 84 THR A CA 1
ATOM 704 C C . THR A 1 84 ? 3.216 -2.642 0.031 1.00 84.25 84 THR A C 1
ATOM 706 O O . THR A 1 84 ? 4.202 -2.910 -0.646 1.00 84.25 84 THR A O 1
ATOM 709 N N . ALA A 1 85 ? 2.798 -1.390 0.237 1.00 79.12 85 ALA A N 1
ATOM 710 C CA . ALA A 1 85 ? 3.505 -0.193 -0.219 1.00 79.12 85 ALA A CA 1
ATOM 711 C C . ALA A 1 85 ? 4.736 0.142 0.650 1.00 79.12 85 ALA A C 1
ATOM 713 O O . ALA A 1 85 ? 5.434 1.118 0.396 1.00 79.12 85 ALA A O 1
ATOM 714 N N . GLY A 1 86 ? 5.008 -0.659 1.685 1.00 80.00 86 GLY A N 1
ATOM 715 C CA . GLY A 1 86 ? 6.051 -0.417 2.672 1.00 80.00 86 GLY A CA 1
ATOM 716 C C . GLY A 1 86 ? 5.514 0.147 3.993 1.00 80.00 86 GLY A C 1
ATOM 717 O O . GLY A 1 86 ? 4.305 0.309 4.183 1.00 80.00 86 GLY A O 1
ATOM 718 N N . PRO A 1 87 ? 6.412 0.408 4.959 1.00 85.69 87 PRO A N 1
ATOM 719 C CA . PRO A 1 87 ? 6.023 0.904 6.267 1.00 85.69 87 PRO A CA 1
ATOM 720 C C . PRO A 1 87 ? 5.513 2.342 6.188 1.00 85.69 87 PRO A C 1
ATOM 722 O O . PRO A 1 87 ? 6.205 3.236 5.696 1.00 85.69 87 PRO A O 1
ATOM 725 N N . ILE A 1 88 ? 4.354 2.577 6.796 1.00 85.62 88 ILE A N 1
ATOM 726 C CA . ILE A 1 88 ? 3.830 3.918 7.054 1.00 85.62 88 ILE A CA 1
ATOM 727 C C . ILE A 1 88 ? 3.733 4.160 8.556 1.00 85.62 88 ILE A C 1
ATOM 729 O O . ILE A 1 88 ? 3.412 3.261 9.340 1.00 85.62 88 ILE A O 1
ATOM 733 N N . THR A 1 89 ? 4.011 5.387 8.978 1.00 87.19 89 THR A N 1
ATOM 734 C CA . THR A 1 89 ? 3.880 5.818 10.371 1.00 87.19 89 THR A CA 1
ATOM 735 C C . THR A 1 89 ? 2.986 7.036 10.471 1.00 87.19 89 THR A C 1
ATOM 737 O O . THR A 1 89 ? 2.806 7.789 9.519 1.00 87.19 89 THR A O 1
ATOM 740 N N . ARG A 1 90 ? 2.398 7.240 11.643 1.00 84.50 90 ARG A N 1
ATOM 741 C CA . ARG A 1 90 ? 1.583 8.413 11.920 1.00 84.50 90 ARG A CA 1
ATOM 742 C C . ARG A 1 90 ? 2.006 9.036 13.233 1.00 84.50 90 ARG A C 1
ATOM 744 O O . ARG A 1 90 ? 1.994 8.378 14.274 1.00 84.50 90 ARG A O 1
ATOM 751 N N . ALA A 1 91 ? 2.346 10.319 13.181 1.00 76.88 91 ALA A N 1
ATOM 752 C CA . ALA A 1 91 ? 2.661 11.084 14.376 1.00 76.88 91 ALA A CA 1
ATOM 753 C C . ALA A 1 91 ? 1.426 11.212 15.294 1.00 76.88 91 ALA A C 1
ATOM 755 O O . ALA A 1 91 ? 0.297 11.304 14.795 1.00 76.88 91 ALA A O 1
ATOM 756 N N . PRO A 1 92 ? 1.608 11.254 16.626 1.00 72.06 92 PRO A N 1
ATOM 757 C CA . PRO A 1 92 ? 0.523 11.561 17.553 1.00 72.06 92 PRO A CA 1
ATOM 758 C C . PRO A 1 92 ? -0.179 12.874 17.174 1.00 72.06 92 PRO A C 1
ATOM 760 O O . PRO A 1 92 ? 0.478 13.885 16.943 1.00 72.06 92 PRO A O 1
ATOM 763 N N . GLY A 1 93 ? -1.511 12.857 17.080 1.00 66.75 93 GLY A N 1
ATOM 764 C CA . GLY A 1 93 ? -2.313 14.029 16.700 1.00 66.75 93 GLY A CA 1
ATOM 765 C C . GLY A 1 93 ? -2.374 14.337 15.196 1.00 66.75 93 GLY A C 1
ATOM 766 O O . GLY A 1 93 ? -3.163 15.190 14.800 1.00 66.75 93 GLY A O 1
ATOM 767 N N . SER A 1 94 ? -1.610 13.636 14.348 1.00 72.50 94 SER A N 1
ATOM 768 C CA . SER A 1 94 ? -1.740 13.734 12.888 1.00 72.50 94 SER A CA 1
ATOM 769 C C . SER A 1 94 ? -2.909 12.884 12.384 1.00 72.50 94 SER A C 1
ATOM 771 O O . SER A 1 94 ? -3.112 11.762 12.848 1.00 72.50 94 SER A O 1
ATOM 773 N N . GLY A 1 95 ? -3.651 13.392 11.396 1.00 71.81 95 GLY A N 1
ATOM 774 C CA . GLY A 1 95 ? -4.631 12.610 10.633 1.00 71.81 95 GLY A CA 1
ATOM 775 C C . GLY A 1 95 ? -4.012 11.783 9.501 1.00 71.81 95 GLY A C 1
ATOM 776 O O . GLY A 1 95 ? -4.641 10.843 9.029 1.00 71.81 95 GLY A O 1
ATOM 777 N N . ASN A 1 96 ? -2.773 12.096 9.109 1.00 76.75 96 ASN A N 1
ATOM 778 C CA . ASN A 1 96 ? -2.144 11.568 7.900 1.00 76.75 96 ASN A CA 1
ATOM 779 C C . ASN A 1 96 ? -1.002 10.616 8.236 1.00 76.75 96 ASN A C 1
ATOM 781 O O . ASN A 1 96 ? -0.092 10.982 8.990 1.00 76.75 96 ASN A O 1
ATOM 785 N N . PHE A 1 97 ? -1.035 9.429 7.632 1.00 81.50 97 PHE A N 1
ATOM 786 C CA . PHE A 1 97 ? 0.107 8.526 7.588 1.00 81.50 97 PHE A CA 1
ATOM 787 C C . PHE A 1 97 ? 1.182 9.071 6.644 1.00 81.50 97 PHE A C 1
ATOM 789 O O . PHE A 1 97 ? 0.886 9.755 5.667 1.00 81.50 97 PHE A O 1
ATOM 796 N N . GLN A 1 98 ? 2.435 8.777 6.962 1.00 78.06 98 GLN A N 1
ATOM 797 C CA . GLN A 1 98 ? 3.611 9.176 6.207 1.00 78.06 98 GLN A CA 1
ATOM 798 C C . GLN A 1 98 ? 4.435 7.931 5.889 1.00 78.06 98 GLN A C 1
ATOM 800 O O . GLN A 1 98 ? 4.731 7.130 6.780 1.00 78.06 98 GLN A O 1
ATOM 805 N N . SER A 1 99 ? 4.808 7.777 4.624 1.00 75.75 99 SER A N 1
ATOM 806 C CA . SER A 1 99 ? 5.851 6.851 4.190 1.00 75.75 99 SER A CA 1
ATOM 807 C C . SER A 1 99 ? 7.208 7.561 4.173 1.00 75.75 99 SER A C 1
ATOM 809 O O . SER A 1 99 ? 7.300 8.790 4.274 1.00 75.75 99 SER A O 1
ATOM 811 N N . ALA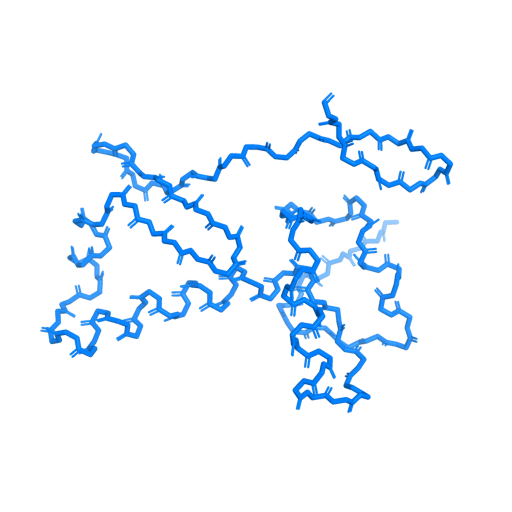 A 1 100 ? 8.288 6.790 4.043 1.00 70.88 100 ALA A N 1
ATOM 812 C CA . ALA A 1 100 ? 9.580 7.378 3.717 1.00 70.88 100 ALA A CA 1
ATOM 813 C C . ALA A 1 100 ? 9.509 7.991 2.305 1.00 70.88 100 ALA A C 1
ATOM 815 O O . ALA A 1 100 ? 9.080 7.298 1.381 1.00 70.88 100 ALA A O 1
ATOM 816 N N . PRO A 1 101 ? 9.944 9.247 2.098 1.00 66.50 101 PRO A N 1
ATOM 817 C CA . PRO A 1 101 ? 9.935 9.835 0.768 1.00 66.50 101 PRO A CA 1
ATOM 818 C C . PRO A 1 101 ? 10.854 9.037 -0.162 1.00 66.50 101 PRO A C 1
ATOM 820 O O . PRO A 1 101 ? 11.981 8.680 0.200 1.00 66.50 101 PRO A O 1
ATOM 823 N N . ALA A 1 102 ? 10.380 8.772 -1.374 1.00 68.50 102 ALA A N 1
ATOM 824 C CA . ALA A 1 102 ? 11.207 8.259 -2.451 1.00 68.50 102 ALA A CA 1
ATOM 825 C C . ALA A 1 102 ? 11.721 9.450 -3.269 1.00 68.50 102 ALA A C 1
ATOM 827 O O . ALA A 1 102 ? 10.943 10.193 -3.865 1.00 68.50 102 ALA A O 1
ATOM 828 N N . VAL A 1 103 ? 13.037 9.658 -3.267 1.00 71.31 103 VAL A N 1
ATOM 829 C CA . VAL A 1 103 ? 13.674 10.661 -4.126 1.00 71.31 103 VAL A CA 1
ATOM 830 C C . VAL A 1 103 ? 14.116 9.958 -5.400 1.00 71.31 103 VAL A C 1
ATOM 832 O O . VAL A 1 103 ? 14.756 8.910 -5.346 1.00 71.31 103 VAL A O 1
ATOM 835 N N . TRP A 1 104 ? 13.777 10.528 -6.552 1.00 73.06 104 TRP A N 1
ATOM 836 C CA . TRP A 1 104 ? 14.079 9.956 -7.861 1.00 73.06 104 TRP A CA 1
ATOM 837 C C . TRP A 1 104 ? 14.943 10.917 -8.672 1.00 73.06 104 TRP A C 1
ATOM 839 O O . TRP A 1 104 ? 14.810 12.135 -8.581 1.00 73.06 104 TRP A O 1
ATOM 849 N N . THR A 1 105 ? 15.830 10.362 -9.494 1.00 78.44 105 THR A N 1
ATOM 850 C CA . THR A 1 105 ? 16.603 11.102 -10.499 1.00 78.44 105 THR A CA 1
ATOM 851 C C . THR A 1 105 ? 16.296 10.586 -11.891 1.00 78.44 105 THR A C 1
ATOM 853 O O . THR A 1 105 ? 15.917 9.431 -12.064 1.00 78.44 105 THR A O 1
ATOM 856 N N . ILE A 1 106 ? 16.475 11.432 -12.904 1.00 79.06 106 ILE A N 1
ATOM 857 C CA . ILE A 1 106 ? 16.355 11.009 -14.300 1.00 79.06 106 ILE A CA 1
ATOM 858 C C . ILE A 1 106 ? 17.700 10.445 -14.755 1.00 79.06 106 ILE A C 1
ATOM 860 O O . ILE A 1 106 ? 18.713 11.143 -14.742 1.00 79.06 106 ILE A O 1
ATOM 864 N N . ARG A 1 107 ? 17.701 9.189 -15.206 1.00 76.69 107 ARG A N 1
ATOM 865 C CA . ARG A 1 107 ? 18.841 8.546 -15.867 1.00 76.69 107 ARG A CA 1
ATOM 866 C C . ARG A 1 107 ? 18.366 7.916 -17.169 1.00 76.69 107 ARG A C 1
ATOM 868 O O . ARG A 1 107 ? 17.481 7.068 -17.163 1.00 76.69 107 ARG A O 1
ATOM 875 N N . ASN A 1 108 ? 18.942 8.341 -18.293 1.00 82.44 108 ASN A N 1
ATOM 876 C CA . ASN A 1 108 ? 18.600 7.840 -19.633 1.00 82.44 108 ASN A CA 1
ATOM 877 C C . ASN A 1 108 ? 17.090 7.902 -19.950 1.00 82.44 108 ASN A C 1
ATOM 879 O O . ASN A 1 108 ? 16.522 6.958 -20.493 1.00 82.44 108 ASN A O 1
ATOM 883 N N . GLY A 1 109 ? 16.429 8.998 -19.561 1.00 77.50 109 GLY A N 1
ATOM 884 C CA . GLY A 1 109 ? 14.995 9.199 -19.795 1.00 77.50 109 GLY A CA 1
ATOM 885 C C . GLY A 1 109 ? 14.066 8.368 -18.902 1.00 77.50 109 GLY A C 1
ATOM 886 O O . GLY A 1 109 ? 12.861 8.380 -19.126 1.00 77.50 109 GLY A O 1
ATOM 887 N N . LYS A 1 110 ? 14.596 7.666 -17.892 1.00 71.44 110 LYS A N 1
ATOM 888 C CA . LYS A 1 110 ? 13.824 6.865 -16.932 1.00 71.44 110 LYS A CA 1
ATOM 889 C C . LYS A 1 110 ? 14.089 7.328 -15.493 1.00 71.44 110 LYS A C 1
ATOM 891 O O . LYS A 1 110 ? 15.201 7.786 -15.211 1.00 71.44 110 LYS A O 1
ATOM 896 N N . PRO A 1 111 ? 13.109 7.245 -14.576 1.00 70.62 111 PRO A N 1
ATOM 897 C CA . PRO A 1 111 ? 13.357 7.444 -13.158 1.00 70.62 111 PRO A CA 1
ATOM 898 C C . PRO A 1 111 ? 14.255 6.328 -12.623 1.00 70.62 111 PRO A C 1
ATOM 900 O O . PRO A 1 111 ? 14.094 5.148 -12.931 1.00 70.62 111 PRO A O 1
ATOM 903 N N . ALA A 1 112 ? 15.212 6.728 -11.804 1.00 74.56 112 ALA A N 1
ATOM 904 C CA . ALA A 1 112 ? 16.080 5.860 -11.036 1.00 74.56 112 ALA A CA 1
ATOM 905 C C . ALA A 1 112 ? 16.081 6.361 -9.594 1.00 74.56 112 ALA A C 1
ATOM 907 O O . ALA A 1 112 ? 16.194 7.570 -9.366 1.00 74.56 112 ALA A O 1
ATOM 908 N N . LEU A 1 113 ? 15.948 5.444 -8.633 1.00 71.25 113 LEU A N 1
ATOM 909 C CA . LEU A 1 113 ? 15.941 5.802 -7.220 1.00 71.25 113 LEU A CA 1
ATOM 910 C C . LEU A 1 113 ? 17.244 6.538 -6.880 1.00 71.25 113 LEU A C 1
ATOM 912 O O . LEU A 1 113 ? 18.335 6.113 -7.271 1.00 71.25 113 LEU A O 1
ATOM 916 N N . TYR A 1 114 ? 17.114 7.676 -6.209 1.00 69.25 114 TYR A N 1
ATOM 917 C CA . TYR A 1 114 ? 18.243 8.405 -5.661 1.00 69.25 114 TYR A CA 1
ATOM 918 C C . TYR A 1 114 ? 18.683 7.687 -4.384 1.00 69.25 114 TYR A C 1
ATOM 920 O O . TYR A 1 114 ? 17.936 7.656 -3.405 1.00 69.25 114 TYR A O 1
ATOM 928 N N . ASN A 1 115 ? 19.857 7.057 -4.445 1.00 60.00 115 ASN A N 1
ATOM 929 C CA . ASN A 1 115 ? 20.489 6.395 -3.304 1.00 60.00 115 ASN A CA 1
ATOM 930 C C . ASN A 1 115 ? 21.229 7.406 -2.434 1.00 60.00 115 ASN A C 1
ATOM 932 O O . ASN A 1 115 ? 21.996 8.206 -3.018 1.00 60.00 115 ASN A O 1
#

Secondary structure (DSSP, 8-state):
-------SS-B-S-GGGTTT-TTSS--TT-HHHHHHHHHHSTT--B--TTHHHHHHHHHHHHHHHHTT--HHHHHHH--EEEETTEEEE--TT-SS-EEPP--EEEETTEEEE--